Protein AF-A0A7Y2HKI0-F1 (afdb_monomer_lite)

pLDDT: mean 94.7, std 7.61, range [52.41, 98.75]

Radius of gyration: 13.8 Å; chains: 1; bounding box: 34×26×37 Å

Foldseek 3Di:
DFQFKDKDFDFDPFWAQPVVFFKKKKKKQDDPQFQWWWKKWDFPVDIFTDICNVWDFCDDPPRITMTIGTPVVRPPDDRGTTGTGTMIMQTGGPVSGGGDDDMDIDDTDTHD

Sequence (112 aa):
PGESWGGGYMELETTKDLSEYTHLNFSLILPETFADAEIKLESPSTNAAVFLRDYVGTEVSEGFQEFSIPLSDFNGLDLSQLSIPFSTWNPTDDSQNFTPGTVFIDRIYFSK

Secondary structure (DSSP, 8-state):
--SS--EEEE--SS-B--TT--EEEEEEEPPTT--EEEEEEE-SS-EEEEEGGGSPPEE-STT-EEEEEEGGGSTT--GGGBSBSEEEEEEE-TTS-B-----EEEEEEEE-

Structure (mmCIF, N/CA/C/O backbone):
data_AF-A0A7Y2HKI0-F1
#
_entry.id   AF-A0A7Y2HKI0-F1
#
loop_
_atom_site.group_PDB
_atom_site.id
_atom_site.type_symbol
_atom_site.label_atom_id
_atom_site.label_alt_id
_atom_site.label_comp_id
_atom_site.label_asym_id
_atom_site.label_entity_id
_atom_site.label_seq_id
_atom_site.pdbx_PDB_ins_code
_atom_site.Cartn_x
_atom_site.Cartn_y
_atom_site.Cartn_z
_atom_site.occupancy
_atom_site.B_iso_or_equiv
_atom_site.auth_seq_id
_atom_site.auth_comp_id
_atom_site.auth_asym_id
_atom_site.auth_atom_id
_atom_site.pdbx_PDB_model_num
ATOM 1 N N . PRO A 1 1 ? 14.115 12.012 -4.377 1.00 52.41 1 PRO A N 1
ATOM 2 C CA . PRO A 1 1 ? 13.670 10.598 -4.444 1.00 52.41 1 PRO A CA 1
ATOM 3 C C . PRO A 1 1 ? 14.327 9.893 -5.638 1.00 52.41 1 PRO A C 1
ATOM 5 O O . PRO A 1 1 ? 14.413 10.512 -6.694 1.00 52.41 1 PRO A O 1
ATOM 8 N N . GLY A 1 2 ? 14.800 8.653 -5.469 1.00 53.88 2 GLY A N 1
ATOM 9 C CA . GLY A 1 2 ? 15.221 7.815 -6.608 1.00 53.88 2 GLY A CA 1
ATOM 10 C C . GLY A 1 2 ? 16.689 7.378 -6.684 1.00 53.88 2 GLY A C 1
ATOM 11 O O . GLY A 1 2 ? 17.036 6.729 -7.658 1.00 53.88 2 GLY A O 1
ATOM 12 N N . GLU A 1 3 ? 17.538 7.674 -5.689 1.00 59.62 3 GLU A N 1
ATOM 13 C CA . GLU A 1 3 ? 18.921 7.134 -5.638 1.00 59.62 3 GLU A CA 1
ATOM 14 C C . GLU A 1 3 ? 19.260 6.383 -4.331 1.00 59.62 3 GLU A C 1
ATOM 16 O O . GLU A 1 3 ? 20.306 5.754 -4.227 1.00 59.62 3 GLU A O 1
ATOM 21 N N . SER A 1 4 ? 18.392 6.434 -3.311 1.00 73.31 4 SER A N 1
ATOM 22 C CA . SER A 1 4 ? 18.581 5.718 -2.026 1.00 73.31 4 SER A CA 1
ATOM 23 C C . SER A 1 4 ? 17.300 5.535 -1.208 1.00 73.31 4 SER A C 1
ATOM 25 O O . SER A 1 4 ? 17.242 4.675 -0.341 1.00 73.31 4 SER A O 1
ATOM 27 N N . TRP A 1 5 ? 16.286 6.366 -1.450 1.00 81.38 5 TRP A N 1
ATOM 28 C CA . TRP A 1 5 ? 14.947 6.247 -0.881 1.00 81.38 5 TRP A CA 1
ATOM 29 C C . TRP A 1 5 ? 13.960 7.041 -1.744 1.00 81.38 5 TRP A C 1
ATOM 31 O O . TRP A 1 5 ? 14.334 7.959 -2.496 1.00 81.38 5 TRP A O 1
ATOM 41 N N . GLY A 1 6 ? 12.684 6.696 -1.647 1.00 87.31 6 GLY A N 1
ATOM 42 C CA . GLY A 1 6 ? 11.613 7.388 -2.350 1.00 87.31 6 GLY A CA 1
ATOM 43 C C . GLY A 1 6 ? 10.262 6.790 -2.011 1.00 87.31 6 GLY A C 1
ATOM 44 O O . GLY A 1 6 ? 10.190 5.664 -1.538 1.00 87.31 6 GLY A O 1
ATOM 45 N N . GLY A 1 7 ? 9.204 7.559 -2.220 1.00 91.38 7 GLY A N 1
ATOM 46 C CA . GLY A 1 7 ? 7.858 7.111 -1.920 1.00 91.38 7 GLY A CA 1
ATOM 47 C C . GLY A 1 7 ? 6.888 8.265 -1.764 1.00 91.38 7 GLY A C 1
ATOM 48 O O . GLY A 1 7 ? 7.245 9.435 -1.938 1.00 91.38 7 GLY A O 1
ATOM 49 N N . GLY A 1 8 ? 5.660 7.905 -1.433 1.00 93.75 8 GLY A N 1
ATOM 50 C CA . GLY A 1 8 ? 4.574 8.829 -1.159 1.00 93.75 8 GLY A CA 1
ATOM 51 C C . GLY A 1 8 ? 3.566 8.180 -0.225 1.00 93.75 8 GLY A C 1
ATOM 52 O O . GLY A 1 8 ? 3.406 6.960 -0.213 1.00 93.75 8 GLY A O 1
ATOM 53 N N . TYR A 1 9 ? 2.885 9.006 0.558 1.00 96.62 9 TYR A N 1
ATOM 54 C CA . TYR A 1 9 ? 1.859 8.568 1.492 1.00 96.62 9 TYR A CA 1
ATOM 55 C C . TYR A 1 9 ? 0.626 9.458 1.385 1.00 96.62 9 TYR A C 1
ATOM 57 O O . TYR A 1 9 ? 0.706 10.620 0.980 1.00 96.62 9 TYR A O 1
ATOM 65 N N . MET A 1 10 ? -0.512 8.889 1.760 1.00 96.38 10 MET A N 1
ATOM 66 C CA . MET A 1 10 ? -1.740 9.619 2.031 1.00 96.38 10 MET A CA 1
ATOM 67 C C . MET A 1 10 ? -1.957 9.627 3.533 1.00 96.38 10 MET A C 1
ATOM 69 O O . MET A 1 10 ? -2.061 8.570 4.144 1.00 96.38 10 MET A O 1
ATOM 73 N N . GLU A 1 11 ? -2.013 10.817 4.117 1.00 97.31 11 GLU A N 1
ATOM 74 C CA . GLU A 1 11 ? -2.317 11.011 5.531 1.00 97.31 11 GLU A CA 1
ATOM 75 C C . GLU A 1 11 ? -3.731 11.566 5.679 1.00 97.31 11 GLU A C 1
ATOM 77 O O . GLU A 1 11 ? -4.157 12.460 4.942 1.00 97.31 11 GLU A O 1
ATOM 82 N N . LEU A 1 12 ? -4.476 11.003 6.624 1.00 96.94 12 LEU A N 1
ATOM 83 C CA . LEU A 1 12 ? -5.810 11.461 6.973 1.00 96.94 12 LEU A CA 1
ATOM 84 C C . LEU A 1 12 ? -5.713 12.584 8.007 1.00 96.94 12 LEU A C 1
ATOM 86 O O . LEU A 1 12 ? -4.968 12.476 8.975 1.00 96.94 12 LEU A O 1
ATOM 90 N N . GLU A 1 13 ? -6.547 13.618 7.873 1.00 96.88 13 GLU A N 1
ATOM 91 C CA . GLU A 1 13 ? -6.625 14.702 8.871 1.00 96.88 13 GLU A CA 1
ATOM 92 C C . GLU A 1 13 ? -6.983 14.190 10.277 1.00 96.88 13 GLU A C 1
ATOM 94 O O . GLU A 1 13 ? -6.604 14.777 11.288 1.00 96.88 13 GLU A O 1
ATOM 99 N N . THR A 1 14 ? -7.751 13.099 10.339 1.00 97.62 14 THR A N 1
ATOM 100 C CA . THR A 1 14 ? -8.130 12.400 11.570 1.00 97.62 14 THR A CA 1
ATOM 101 C C . THR A 1 14 ? -8.069 10.900 11.340 1.00 97.62 14 THR A C 1
ATOM 103 O O . THR A 1 14 ? -8.386 10.429 10.244 1.00 97.62 14 THR A O 1
ATOM 106 N N . THR A 1 15 ? -7.701 10.148 12.377 1.00 98.12 15 THR A N 1
ATOM 107 C CA . THR A 1 15 ? -7.647 8.689 12.294 1.00 98.12 15 THR A CA 1
ATOM 108 C C . THR A 1 15 ? -9.017 8.086 11.987 1.00 98.12 15 THR A C 1
ATOM 110 O O . THR A 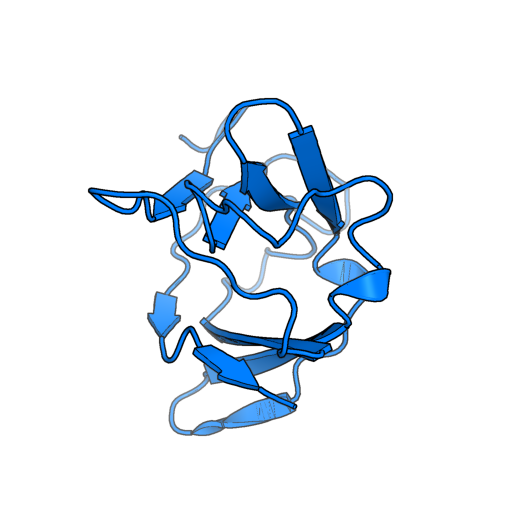1 15 ? -10.067 8.658 12.312 1.00 98.12 15 THR A O 1
ATOM 113 N N . LYS A 1 16 ? -9.015 6.917 11.341 1.00 98.06 16 LYS A N 1
ATOM 114 C CA . LYS A 1 16 ? -10.231 6.167 11.004 1.00 98.06 16 LYS A CA 1
ATOM 115 C C . LYS A 1 16 ? -10.150 4.732 11.502 1.00 98.06 16 LYS A C 1
ATOM 117 O O . LYS A 1 16 ? -9.111 4.090 11.388 1.00 98.06 16 LYS A O 1
ATOM 122 N N . ASP A 1 17 ? -11.283 4.246 11.996 1.00 98.25 17 ASP A N 1
ATOM 123 C CA . ASP A 1 17 ? -11.492 2.831 12.275 1.00 98.25 17 ASP A CA 1
ATOM 124 C C . ASP A 1 17 ? -11.855 2.112 10.974 1.00 98.25 17 ASP A C 1
ATOM 126 O O . ASP A 1 17 ? -12.899 2.381 10.372 1.00 98.25 17 ASP A O 1
ATOM 130 N N . LEU A 1 18 ? -10.962 1.229 10.534 1.00 97.25 18 LEU A N 1
ATOM 131 C CA . LEU A 1 18 ? -11.120 0.381 9.357 1.00 97.25 18 LEU A CA 1
ATOM 132 C C . LEU A 1 18 ? -11.162 -1.111 9.733 1.00 97.25 18 LEU A C 1
ATOM 134 O O . LEU A 1 18 ? -11.016 -1.964 8.861 1.00 97.25 18 LEU A O 1
ATOM 138 N N . SER A 1 19 ? -11.402 -1.439 11.008 1.00 97.44 19 SER A N 1
ATOM 139 C CA . SER A 1 19 ? -11.386 -2.819 11.530 1.00 97.44 19 SER A CA 1
ATOM 140 C C . SER A 1 19 ? -12.465 -3.724 10.921 1.00 97.44 19 SER A C 1
ATOM 142 O O . SER A 1 19 ? -12.361 -4.944 10.982 1.00 97.44 19 SER A O 1
ATOM 144 N N . GLU A 1 20 ? -13.506 -3.133 10.332 1.00 97.81 20 GLU A N 1
ATOM 145 C CA . GLU A 1 20 ? -14.600 -3.845 9.657 1.00 97.81 20 GLU A CA 1
ATOM 146 C C . GLU A 1 20 ? -14.265 -4.281 8.220 1.00 97.81 20 GLU A C 1
ATOM 148 O O . GLU A 1 20 ? -15.050 -5.010 7.604 1.00 97.81 20 GLU A O 1
ATOM 153 N N . TYR A 1 21 ? -13.155 -3.800 7.657 1.00 98.69 21 TYR A N 1
ATOM 154 C CA . TYR A 1 21 ? -12.689 -4.179 6.327 1.00 98.69 21 TYR A CA 1
ATOM 155 C C . TYR A 1 21 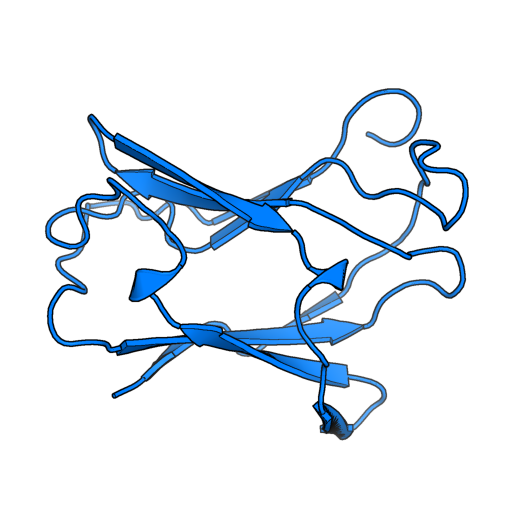? -11.720 -5.360 6.410 1.00 98.69 21 TYR A C 1
ATOM 157 O O . TYR A 1 21 ? -11.139 -5.648 7.453 1.00 98.69 21 TYR A O 1
ATOM 165 N N . THR A 1 22 ? -11.543 -6.051 5.292 1.00 98.62 22 THR A N 1
ATOM 166 C CA . THR A 1 22 ? -10.689 -7.241 5.185 1.00 98.62 22 THR A CA 1
ATOM 167 C C . THR A 1 22 ? -9.584 -7.067 4.153 1.00 98.62 22 THR A C 1
ATOM 169 O O . THR A 1 22 ? -8.577 -7.760 4.252 1.00 98.62 22 THR A O 1
ATOM 172 N N . HIS A 1 23 ? -9.736 -6.141 3.199 1.00 98.75 23 HIS A N 1
ATOM 173 C CA . HIS A 1 23 ? -8.759 -5.895 2.139 1.00 98.75 23 HIS A CA 1
ATOM 174 C C . HIS A 1 23 ? -8.515 -4.402 1.919 1.00 98.75 23 HIS A C 1
ATOM 176 O O . HIS A 1 23 ? -9.439 -3.586 1.991 1.00 98.75 23 HIS A O 1
ATOM 182 N N . LEU A 1 24 ? -7.270 -4.080 1.580 1.00 98.75 24 LEU A N 1
ATOM 183 C CA . LEU A 1 24 ? -6.865 -2.843 0.924 1.00 98.75 24 LEU A CA 1
ATOM 184 C C . LEU A 1 24 ? -6.796 -3.105 -0.585 1.00 98.75 24 LEU A C 1
ATOM 186 O O . LEU A 1 24 ? -6.126 -4.040 -1.016 1.00 98.75 24 LEU A O 1
ATOM 190 N N . ASN A 1 25 ? -7.440 -2.259 -1.384 1.00 98.62 25 ASN A N 1
ATOM 191 C CA . ASN A 1 25 ? -7.401 -2.327 -2.840 1.00 98.62 25 ASN A CA 1
ATOM 192 C C . ASN A 1 25 ? -6.875 -1.014 -3.410 1.00 98.62 25 ASN A C 1
ATOM 194 O O . ASN A 1 25 ? -7.177 0.056 -2.877 1.00 98.62 25 ASN A O 1
ATOM 198 N N . PHE A 1 26 ? -6.094 -1.102 -4.481 1.00 98.44 26 PHE A N 1
ATOM 199 C CA . PHE A 1 26 ? -5.539 0.050 -5.188 1.00 98.44 26 PHE A CA 1
ATOM 200 C C . PHE A 1 26 ? -5.112 -0.347 -6.599 1.00 98.44 26 PHE A C 1
ATOM 202 O O . PHE A 1 26 ? -4.764 -1.497 -6.854 1.00 98.44 26 PHE A O 1
ATOM 209 N N . SER A 1 27 ? -5.129 0.608 -7.523 1.00 98.12 27 SER A N 1
ATOM 210 C CA . SER A 1 27 ? -4.717 0.411 -8.912 1.00 98.12 27 SER A CA 1
ATOM 211 C C . SER A 1 27 ? -3.434 1.177 -9.205 1.00 98.12 27 SER A C 1
ATOM 213 O O . SER A 1 27 ? -3.355 2.369 -8.907 1.00 98.12 27 SER A O 1
ATOM 215 N N . LEU A 1 28 ? -2.446 0.514 -9.810 1.00 97.19 28 LEU A N 1
ATOM 216 C CA . LEU A 1 28 ? -1.165 1.118 -10.181 1.00 97.19 28 LEU A CA 1
ATOM 217 C C . LEU A 1 28 ? -0.885 1.014 -11.681 1.00 97.19 28 LEU A C 1
ATOM 219 O O . LEU A 1 28 ? -1.149 -0.021 -12.287 1.00 97.19 28 LEU A O 1
ATOM 223 N N . ILE A 1 29 ? -0.264 2.046 -12.252 1.00 96.38 29 ILE A N 1
ATOM 224 C CA . ILE A 1 29 ? 0.590 1.896 -13.439 1.00 96.38 29 ILE A CA 1
ATOM 225 C C . ILE A 1 29 ? 2.030 1.953 -12.942 1.00 96.38 29 ILE A C 1
ATOM 227 O O . ILE A 1 29 ? 2.448 2.960 -12.357 1.00 96.38 29 ILE A O 1
ATOM 231 N N . LEU A 1 30 ? 2.767 0.870 -13.170 1.00 92.31 30 LEU A N 1
ATOM 232 C CA . LEU A 1 30 ? 4.155 0.711 -12.755 1.00 92.31 30 LEU A CA 1
ATOM 233 C C . LEU A 1 30 ? 5.102 0.936 -13.947 1.00 92.31 30 LEU A C 1
ATOM 235 O O . LEU A 1 30 ? 4.770 0.553 -15.071 1.00 92.31 30 LEU A O 1
ATOM 239 N N . PRO A 1 31 ? 6.283 1.542 -13.737 1.00 90.31 31 PRO A N 1
ATOM 240 C CA . PRO A 1 31 ? 7.312 1.599 -14.768 1.00 90.31 31 PRO A CA 1
ATOM 241 C C . PRO A 1 31 ? 7.889 0.199 -15.033 1.00 90.31 31 PRO A C 1
ATOM 243 O O . PRO A 1 31 ? 7.966 -0.614 -14.121 1.00 90.31 31 PRO A O 1
ATOM 246 N N . GLU A 1 32 ? 8.348 -0.076 -16.259 1.00 88.19 32 GLU A N 1
ATOM 247 C CA . GLU A 1 32 ? 8.836 -1.415 -16.660 1.00 88.19 32 GLU A CA 1
ATOM 248 C C . GLU A 1 32 ? 9.970 -1.961 -15.776 1.00 88.19 32 GLU A C 1
ATOM 250 O O . GLU A 1 32 ? 10.118 -3.168 -15.630 1.00 88.19 32 GLU A O 1
ATOM 255 N N . THR A 1 33 ? 10.778 -1.080 -15.184 1.00 87.31 33 THR A N 1
ATOM 256 C CA . THR A 1 33 ? 11.903 -1.441 -14.310 1.00 87.31 33 THR A CA 1
ATOM 257 C C . THR A 1 33 ? 11.498 -1.681 -12.855 1.00 87.31 33 THR A C 1
ATOM 259 O O . THR A 1 33 ? 12.372 -1.885 -12.016 1.00 87.31 33 THR A O 1
ATOM 262 N N . PHE A 1 34 ? 10.208 -1.590 -12.528 1.00 90.75 34 PHE A N 1
ATOM 263 C CA . PHE A 1 34 ? 9.684 -1.756 -11.177 1.00 90.75 34 PHE A CA 1
ATOM 264 C C . PHE A 1 34 ? 9.395 -3.230 -10.900 1.00 90.75 34 PHE A C 1
ATOM 266 O O . PHE A 1 34 ? 8.538 -3.827 -11.548 1.00 90.75 34 PHE A O 1
ATOM 273 N N . ALA A 1 35 ? 10.059 -3.785 -9.893 1.00 93.38 35 ALA A N 1
ATOM 274 C CA . ALA A 1 35 ? 9.830 -5.149 -9.429 1.00 93.38 35 ALA A CA 1
ATOM 275 C C . ALA A 1 35 ? 9.132 -5.193 -8.065 1.00 93.38 35 ALA A C 1
ATOM 277 O O . ALA A 1 35 ? 8.327 -6.087 -7.814 1.00 93.38 35 ALA A O 1
ATOM 278 N N . ASP A 1 36 ? 9.430 -4.241 -7.178 1.00 95.88 36 ASP A N 1
ATOM 279 C CA . ASP A 1 36 ? 8.921 -4.263 -5.809 1.00 95.88 36 ASP A CA 1
ATOM 280 C C . ASP A 1 36 ? 8.833 -2.863 -5.195 1.00 95.88 36 ASP A C 1
ATOM 282 O O . ASP A 1 36 ? 9.555 -1.950 -5.598 1.00 95.88 36 ASP A O 1
ATOM 286 N N . ALA A 1 37 ? 7.977 -2.718 -4.188 1.00 95.69 37 ALA A N 1
ATOM 287 C CA . ALA A 1 37 ? 7.945 -1.597 -3.256 1.00 95.69 37 ALA A CA 1
ATOM 288 C C . ALA A 1 37 ? 7.249 -2.022 -1.964 1.00 95.69 37 ALA A C 1
ATOM 290 O O . ALA A 1 37 ? 6.384 -2.898 -1.958 1.00 95.69 37 ALA A O 1
ATOM 291 N N . GLU A 1 38 ? 7.562 -1.338 -0.873 1.00 97.25 38 GLU A N 1
ATOM 292 C CA . GLU A 1 38 ? 6.789 -1.458 0.357 1.00 97.25 38 GLU A CA 1
ATOM 293 C C . GLU A 1 38 ? 5.414 -0.822 0.150 1.00 97.25 38 GLU A C 1
ATOM 295 O O . GLU A 1 38 ? 5.329 0.338 -0.251 1.00 97.25 38 GLU A O 1
ATOM 300 N N . ILE A 1 39 ? 4.349 -1.547 0.476 1.00 98.50 39 ILE A N 1
ATOM 301 C CA . ILE A 1 39 ? 3.030 -0.984 0.758 1.00 98.50 39 ILE A CA 1
ATOM 302 C C . ILE A 1 39 ? 2.892 -0.939 2.270 1.00 98.50 39 ILE A C 1
ATOM 304 O O . ILE A 1 39 ? 2.948 -1.980 2.925 1.00 98.50 39 ILE A O 1
ATOM 308 N N . LYS A 1 40 ? 2.749 0.260 2.836 1.00 98.50 40 LYS A N 1
ATOM 309 C CA . LYS A 1 40 ? 2.791 0.459 4.288 1.00 98.50 40 LYS A CA 1
ATOM 310 C C . LYS A 1 40 ? 1.571 1.216 4.797 1.00 98.50 40 LYS A C 1
ATOM 312 O O . LYS A 1 40 ? 1.150 2.214 4.206 1.00 98.50 40 LYS A O 1
ATOM 317 N N . LEU A 1 41 ? 1.048 0.731 5.918 1.00 98.69 41 LEU A N 1
ATOM 318 C CA . LEU A 1 41 ? -0.053 1.315 6.674 1.00 98.69 41 LEU A CA 1
ATOM 319 C C . LEU A 1 41 ? 0.433 1.728 8.063 1.00 98.69 41 LEU A C 1
ATOM 321 O O . LEU A 1 41 ? 1.234 1.016 8.678 1.00 98.69 41 LEU A O 1
ATOM 325 N N . GLU A 1 42 ? -0.050 2.865 8.563 1.00 98.62 42 GLU A N 1
ATOM 326 C CA . GLU A 1 42 ? 0.373 3.405 9.861 1.00 98.62 42 GLU A CA 1
ATOM 327 C C . GLU A 1 42 ? -0.801 3.936 10.685 1.00 98.62 42 GLU A C 1
ATOM 329 O O . GLU A 1 42 ? -1.700 4.612 10.179 1.00 98.62 42 GLU A O 1
ATOM 334 N N . SER A 1 43 ? -0.725 3.660 11.979 1.00 98.19 43 SER A N 1
ATOM 335 C CA . SER A 1 43 ? -1.566 4.171 13.059 1.00 98.19 43 SER A CA 1
ATOM 336 C C . SER A 1 43 ? -0.669 4.901 14.072 1.00 98.19 43 SER A C 1
ATOM 338 O O . SER A 1 43 ? 0.552 4.735 14.033 1.00 98.19 43 SER A O 1
ATOM 340 N N . PRO A 1 44 ? -1.210 5.672 15.036 1.00 97.38 44 PRO A N 1
ATOM 341 C CA . PRO A 1 44 ? -0.398 6.470 15.962 1.00 97.38 44 PRO A CA 1
ATOM 342 C C . PRO A 1 44 ? 0.697 5.706 16.723 1.00 97.38 44 PRO A C 1
ATOM 344 O O . PRO A 1 44 ? 1.712 6.292 17.094 1.00 97.38 44 PRO A O 1
ATOM 347 N N . SER A 1 45 ? 0.492 4.413 16.988 1.00 96.12 45 SER A N 1
ATOM 348 C CA . SER A 1 45 ? 1.395 3.573 17.787 1.00 96.12 45 SER A CA 1
ATOM 349 C C . SER A 1 45 ? 1.899 2.315 17.074 1.00 96.12 45 SER A C 1
ATOM 351 O O . SER A 1 45 ? 2.764 1.626 17.615 1.00 96.12 45 SER A O 1
ATOM 353 N N . THR A 1 46 ? 1.376 1.990 15.890 1.00 98.50 46 THR A N 1
ATOM 354 C CA . THR A 1 46 ? 1.715 0.767 15.147 1.00 98.50 46 THR A CA 1
ATOM 355 C C . THR A 1 46 ? 1.832 1.065 13.660 1.00 98.50 46 THR A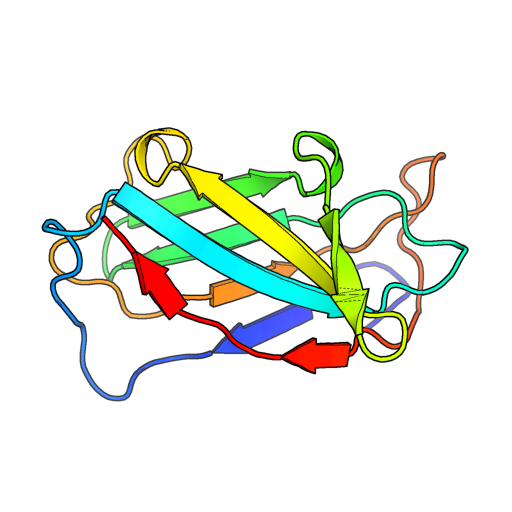 C 1
ATOM 357 O O . THR A 1 46 ? 1.202 1.979 13.141 1.00 98.50 46 THR A O 1
ATOM 360 N N . ASN A 1 47 ? 2.657 0.299 12.960 1.00 98.50 47 ASN A N 1
ATOM 361 C CA . ASN A 1 47 ? 2.722 0.315 11.508 1.00 98.50 47 ASN A CA 1
ATOM 362 C C . ASN A 1 47 ? 3.108 -1.075 11.016 1.00 98.50 47 ASN A C 1
ATOM 364 O O . ASN A 1 47 ? 3.733 -1.843 11.750 1.00 98.50 47 ASN A O 1
ATOM 368 N N . ALA A 1 48 ? 2.739 -1.377 9.781 1.00 98.56 48 ALA A N 1
ATOM 369 C CA . ALA A 1 48 ? 3.126 -2.609 9.120 1.00 98.56 48 ALA A CA 1
ATOM 370 C C . ALA A 1 48 ? 3.305 -2.351 7.627 1.00 98.56 48 ALA A C 1
ATOM 372 O O . ALA A 1 48 ? 2.593 -1.534 7.037 1.00 98.56 48 ALA A O 1
ATOM 373 N N . ALA A 1 49 ? 4.256 -3.062 7.031 1.00 98.44 49 ALA A N 1
ATOM 374 C CA . ALA A 1 49 ? 4.518 -3.035 5.605 1.00 98.44 49 ALA A CA 1
ATOM 375 C C . ALA A 1 49 ? 4.463 -4.453 5.038 1.00 98.44 49 ALA A C 1
ATOM 377 O O . ALA A 1 49 ? 4.841 -5.417 5.707 1.00 98.44 49 ALA A O 1
ATOM 378 N N . VAL A 1 50 ? 4.020 -4.545 3.794 1.00 98.69 50 VAL A N 1
ATOM 379 C CA . VAL A 1 50 ? 4.111 -5.735 2.949 1.00 98.69 50 VAL A CA 1
ATOM 380 C C . VAL A 1 50 ? 4.818 -5.349 1.651 1.00 98.69 50 VAL A C 1
ATOM 382 O O . VAL A 1 50 ? 4.901 -4.165 1.326 1.00 98.69 50 VAL A O 1
ATOM 385 N N . PHE A 1 51 ? 5.332 -6.322 0.907 1.00 97.94 51 PHE A N 1
ATOM 386 C CA . PHE A 1 51 ? 6.057 -6.066 -0.338 1.00 97.94 51 PHE A CA 1
ATOM 387 C C . PHE A 1 51 ? 5.153 -6.330 -1.537 1.00 97.94 51 PHE A C 1
ATOM 389 O O . PHE A 1 51 ? 4.515 -7.379 -1.613 1.00 97.94 51 PHE A O 1
ATOM 396 N N . LEU A 1 52 ? 5.068 -5.375 -2.465 1.00 97.06 52 LEU A N 1
ATOM 397 C CA . LEU A 1 52 ? 4.171 -5.457 -3.616 1.00 97.06 52 LEU A CA 1
ATOM 398 C C . LEU A 1 52 ? 4.457 -6.696 -4.473 1.00 97.06 52 LEU A C 1
ATOM 400 O O . LEU A 1 52 ? 3.514 -7.293 -4.988 1.00 97.06 52 LEU A O 1
ATOM 404 N N . ARG A 1 53 ? 5.725 -7.122 -4.569 1.00 96.38 53 ARG A N 1
ATOM 405 C CA . ARG A 1 53 ? 6.121 -8.326 -5.322 1.00 96.38 53 ARG A CA 1
ATOM 406 C C . ARG A 1 53 ? 5.457 -9.620 -4.837 1.00 96.38 53 ARG A C 1
ATOM 408 O O . ARG A 1 53 ? 5.428 -10.600 -5.577 1.00 96.38 53 ARG A O 1
ATOM 415 N N . ASP A 1 54 ? 4.966 -9.641 -3.596 1.00 97.94 54 ASP A N 1
ATOM 416 C CA . ASP A 1 54 ? 4.319 -10.814 -3.003 1.00 97.94 54 ASP A CA 1
ATOM 417 C C . ASP A 1 54 ? 2.835 -10.922 -3.421 1.00 97.94 54 ASP A C 1
ATOM 419 O O . ASP A 1 54 ? 2.165 -11.904 -3.096 1.00 97.94 54 ASP A O 1
ATOM 423 N N . TYR A 1 55 ? 2.325 -9.945 -4.183 1.00 97.94 55 TYR A N 1
ATOM 424 C CA . TYR A 1 55 ? 0.949 -9.884 -4.669 1.00 97.94 55 TYR A CA 1
ATOM 425 C C . TYR A 1 55 ? 0.908 -9.794 -6.193 1.00 97.94 55 TYR A C 1
ATOM 427 O O . TYR A 1 55 ? 1.739 -9.157 -6.835 1.00 97.94 55 TYR A O 1
ATOM 435 N N . VAL A 1 56 ? -0.110 -10.412 -6.790 1.00 96.06 56 VAL A N 1
ATOM 436 C CA . VAL A 1 56 ? -0.315 -10.379 -8.241 1.00 96.06 56 VAL A CA 1
ATOM 437 C C . VAL A 1 56 ? -1.377 -9.338 -8.573 1.00 96.06 56 VAL A C 1
ATOM 439 O O . VAL A 1 56 ? -2.535 -9.483 -8.183 1.00 96.06 56 VAL A O 1
ATOM 442 N N . GLY A 1 57 ? -0.981 -8.303 -9.312 1.00 95.62 57 GLY A N 1
ATOM 443 C CA . GLY A 1 57 ? -1.906 -7.318 -9.861 1.00 95.62 57 GLY A CA 1
ATOM 444 C C . GLY A 1 57 ? -2.754 -7.919 -10.984 1.00 95.62 57 GLY A C 1
ATOM 445 O O . GLY A 1 57 ? -2.250 -8.650 -11.839 1.00 95.62 57 GLY A O 1
ATOM 446 N N . THR A 1 58 ? -4.046 -7.605 -10.998 1.00 97.12 58 THR A N 1
ATOM 447 C CA . THR A 1 58 ? -4.956 -7.977 -12.090 1.00 97.12 58 THR A CA 1
ATOM 448 C C . THR A 1 58 ? -5.099 -6.799 -13.039 1.00 97.12 58 THR A C 1
ATOM 450 O O . THR A 1 58 ? -5.446 -5.702 -12.610 1.00 97.12 58 THR A O 1
ATOM 453 N N . GLU A 1 59 ? -4.830 -7.005 -14.327 1.00 96.00 59 GLU A N 1
ATOM 454 C CA . GLU A 1 59 ? -5.003 -5.953 -15.332 1.00 96.00 59 GLU A CA 1
ATOM 455 C C . GLU A 1 59 ? -6.462 -5.470 -15.367 1.00 96.00 59 GLU A C 1
ATOM 457 O O . GLU A 1 59 ? -7.401 -6.267 -15.450 1.00 96.00 59 GLU A O 1
ATOM 462 N N . VAL A 1 60 ? -6.637 -4.151 -15.297 1.00 93.62 60 VAL A N 1
ATOM 463 C CA . VAL A 1 60 ? -7.920 -3.467 -15.473 1.00 93.62 60 VAL A CA 1
ATOM 464 C C . VAL A 1 60 ? -7.843 -2.575 -16.723 1.00 93.62 60 VAL A C 1
ATOM 466 O O . VAL A 1 60 ? -7.258 -2.964 -17.730 1.00 93.62 60 VAL A O 1
ATOM 469 N N . SER A 1 61 ? -8.476 -1.403 -16.742 1.00 92.81 61 SER A N 1
ATOM 470 C CA . SER A 1 61 ? -8.456 -0.508 -17.904 1.00 92.81 61 SER A CA 1
ATOM 471 C C . SER A 1 61 ? -7.236 0.417 -17.926 1.00 92.81 61 SER A C 1
ATOM 473 O O . SER A 1 61 ? -6.715 0.793 -16.882 1.00 92.81 61 SER A O 1
ATOM 475 N N . GLU A 1 62 ? -6.839 0.857 -19.125 1.00 93.06 62 GLU A N 1
ATOM 476 C CA . GLU A 1 62 ? -5.866 1.949 -19.330 1.00 93.06 62 GLU A CA 1
ATOM 477 C C . GLU A 1 62 ? -4.452 1.673 -18.784 1.00 93.06 62 GLU A C 1
ATOM 479 O O . GLU A 1 62 ? -3.711 2.593 -18.451 1.00 93.06 62 GLU A O 1
ATOM 484 N N . GLY A 1 63 ? -4.054 0.398 -18.728 1.00 93.00 63 GLY A N 1
ATOM 485 C CA . GLY A 1 63 ? -2.724 -0.016 -18.269 1.00 93.00 63 GLY A CA 1
ATOM 486 C C . GLY A 1 63 ? -2.582 -0.098 -16.749 1.00 93.00 63 GLY A C 1
ATOM 487 O O . GLY A 1 63 ? -1.499 -0.417 -16.263 1.00 93.00 63 GLY A O 1
ATOM 488 N N . PHE A 1 64 ? -3.655 0.159 -15.997 1.00 97.38 64 PHE A N 1
ATOM 489 C CA . PHE A 1 64 ? -3.672 -0.064 -14.559 1.00 97.38 64 PHE A CA 1
ATOM 490 C C . PHE A 1 64 ? -3.737 -1.557 -14.224 1.00 97.38 64 PHE A C 1
ATOM 492 O O . PHE A 1 64 ? -4.437 -2.339 -14.873 1.00 97.38 64 PHE A O 1
ATOM 499 N N . GLN A 1 65 ? -3.055 -1.928 -13.146 1.00 97.62 65 GLN A N 1
ATOM 500 C CA . GLN A 1 65 ? -3.183 -3.213 -12.472 1.00 97.62 65 GLN A CA 1
ATOM 501 C C . GLN A 1 65 ? -3.772 -2.986 -11.080 1.00 97.62 65 GLN A C 1
ATOM 503 O O . GLN A 1 65 ? -3.235 -2.196 -10.303 1.00 97.62 65 GLN A O 1
ATOM 508 N N . GLU A 1 66 ? -4.873 -3.665 -10.766 1.00 98.06 66 GLU A N 1
ATOM 509 C CA . GLU A 1 66 ? -5.506 -3.622 -9.449 1.00 98.06 66 GLU A CA 1
ATOM 510 C C . GLU A 1 66 ? -4.902 -4.695 -8.538 1.00 98.06 66 GLU A C 1
ATOM 512 O O . GLU A 1 66 ? -4.849 -5.878 -8.883 1.00 98.06 66 GLU A O 1
ATOM 517 N N . PHE A 1 67 ? -4.448 -4.267 -7.366 1.00 98.44 67 PHE A N 1
ATOM 518 C CA . PHE A 1 67 ? -3.947 -5.116 -6.296 1.00 98.44 67 PHE A CA 1
ATOM 519 C C . PHE A 1 67 ? -4.985 -5.175 -5.181 1.00 98.44 67 PHE A C 1
ATOM 521 O O . PHE A 1 67 ? -5.590 -4.158 -4.836 1.00 98.44 67 PHE A O 1
ATOM 528 N N . SER A 1 68 ? -5.158 -6.361 -4.600 1.00 98.44 68 SER A N 1
ATOM 529 C CA . SER A 1 68 ? -5.992 -6.589 -3.422 1.00 98.44 68 SER A CA 1
ATOM 530 C C . SER A 1 68 ? -5.150 -7.285 -2.360 1.00 98.44 68 SER A C 1
ATOM 532 O O . SER A 1 68 ? -4.714 -8.420 -2.552 1.00 98.44 68 SER A O 1
ATOM 534 N N . ILE A 1 69 ? -4.876 -6.577 -1.267 1.00 98.75 69 ILE A N 1
ATOM 535 C CA . ILE A 1 69 ? -4.021 -7.040 -0.175 1.00 98.75 69 ILE A CA 1
ATOM 536 C C . ILE A 1 69 ? -4.898 -7.325 1.048 1.00 98.75 69 ILE A C 1
ATOM 538 O O . ILE A 1 69 ? -5.557 -6.399 1.538 1.00 98.75 69 ILE A O 1
ATOM 542 N N . PRO A 1 70 ? -4.905 -8.561 1.580 1.00 98.69 70 PRO A N 1
ATOM 543 C CA . PRO A 1 70 ? -5.563 -8.867 2.842 1.00 98.69 70 PRO A CA 1
ATOM 544 C C . PRO A 1 70 ? -4.992 -8.023 3.986 1.00 98.69 70 PRO A C 1
ATOM 546 O O . PRO A 1 70 ? -3.785 -7.988 4.223 1.00 98.69 70 PRO A O 1
ATOM 549 N N . LEU A 1 71 ? -5.858 -7.374 4.765 1.00 98.75 71 LEU A N 1
ATOM 550 C CA . LEU A 1 71 ? -5.434 -6.576 5.919 1.00 98.75 71 LEU A CA 1
ATOM 551 C C . LEU A 1 71 ? -4.785 -7.430 7.018 1.00 98.75 71 LEU A C 1
ATOM 553 O O . LEU A 1 71 ? -4.025 -6.909 7.828 1.00 98.75 71 LEU A O 1
ATOM 557 N N . SER A 1 72 ? -5.042 -8.742 7.027 1.00 98.31 72 SER A N 1
ATOM 558 C CA . SER A 1 72 ? -4.377 -9.700 7.915 1.00 98.31 72 SER A CA 1
ATOM 559 C C . SER A 1 72 ? -2.870 -9.811 7.686 1.00 98.31 72 SER A C 1
ATOM 561 O O . SER A 1 72 ? -2.156 -10.215 8.602 1.00 98.31 72 SER A O 1
ATOM 563 N N . ASP A 1 73 ? -2.379 -9.454 6.498 1.00 98.75 73 ASP A N 1
ATOM 564 C CA . ASP A 1 73 ? -0.960 -9.591 6.153 1.00 98.75 73 ASP A CA 1
ATOM 565 C C . ASP A 1 73 ? -0.121 -8.471 6.798 1.00 98.75 73 ASP A C 1
ATOM 567 O O . ASP A 1 73 ? 1.074 -8.637 7.066 1.00 98.75 73 ASP A O 1
ATOM 571 N N . PHE A 1 74 ? -0.774 -7.367 7.177 1.00 98.56 74 PHE A N 1
ATOM 572 C CA . PHE A 1 74 ? -0.214 -6.262 7.956 1.00 98.56 74 PHE A CA 1
ATOM 573 C C . PHE A 1 74 ? -0.128 -6.612 9.452 1.00 98.56 74 PHE A C 1
ATOM 575 O O . PHE A 1 74 ? -0.795 -6.032 10.311 1.00 98.56 74 PHE A O 1
ATOM 582 N N . ASN A 1 75 ? 0.709 -7.597 9.771 1.00 98.06 75 ASN A N 1
ATOM 583 C CA . ASN A 1 75 ? 0.850 -8.152 11.115 1.00 98.06 75 ASN A CA 1
ATOM 584 C C . ASN A 1 75 ? 1.165 -7.083 12.179 1.00 98.06 75 ASN A C 1
ATOM 586 O O . ASN A 1 75 ? 2.144 -6.348 12.073 1.00 98.06 75 ASN A O 1
ATOM 590 N N . GLY A 1 76 ? 0.366 -7.048 13.251 1.00 97.44 76 GLY A N 1
ATOM 591 C CA . GLY A 1 76 ? 0.568 -6.141 14.389 1.00 97.44 76 GLY A CA 1
ATOM 592 C C . GLY A 1 76 ? 0.069 -4.706 14.181 1.00 97.44 76 GLY A C 1
ATOM 593 O O . GLY A 1 76 ? 0.272 -3.870 15.062 1.00 97.44 76 GLY A O 1
ATOM 594 N N . LEU A 1 77 ? -0.590 -4.420 13.056 1.00 98.44 77 LEU A N 1
ATOM 595 C CA . LEU A 1 77 ? -1.214 -3.130 12.784 1.00 98.44 77 LEU A CA 1
ATOM 596 C C . LEU A 1 77 ? -2.542 -2.972 13.537 1.00 98.44 77 LEU A C 1
ATOM 598 O O . LEU A 1 77 ? -3.412 -3.841 13.491 1.00 98.44 77 LEU A O 1
ATOM 602 N N . ASP A 1 78 ? -2.722 -1.825 14.187 1.00 98.12 78 ASP A N 1
ATOM 603 C CA . ASP A 1 78 ? -3.995 -1.429 14.786 1.00 98.12 78 ASP A CA 1
ATOM 604 C C . ASP A 1 78 ? -4.890 -0.739 13.747 1.00 98.12 78 ASP A C 1
ATOM 606 O O . ASP A 1 78 ? -4.711 0.442 13.446 1.00 98.12 78 ASP A O 1
ATOM 610 N N . LEU A 1 79 ? -5.875 -1.466 13.219 1.00 98.12 79 LEU A N 1
ATOM 611 C CA . LEU A 1 79 ? -6.820 -0.956 12.218 1.00 98.12 79 LEU A CA 1
ATOM 612 C C . LEU A 1 79 ? -7.886 -0.007 12.790 1.00 98.12 79 LEU A C 1
ATOM 614 O O . LEU A 1 79 ? -8.587 0.641 12.013 1.00 98.12 79 LEU A O 1
ATOM 618 N N . SER A 1 80 ? -8.008 0.119 14.116 1.00 98.31 80 SER A N 1
ATOM 619 C CA . SER A 1 80 ? -9.053 0.945 14.741 1.00 98.31 80 SER A CA 1
ATOM 620 C C . SER A 1 80 ? -8.778 2.451 14.666 1.00 98.31 80 SER A C 1
ATOM 622 O O . SER A 1 80 ? -9.651 3.269 14.961 1.00 98.31 80 SER A O 1
ATOM 624 N N . GLN A 1 81 ? -7.564 2.832 14.263 1.00 97.75 81 GLN A N 1
ATOM 625 C CA . GLN A 1 81 ? -7.104 4.217 14.275 1.00 97.75 81 GLN A CA 1
ATOM 626 C C . GLN A 1 81 ? -6.030 4.497 13.214 1.00 97.75 81 GLN A C 1
ATOM 628 O O . GLN A 1 81 ? -5.034 5.156 13.504 1.00 97.75 81 GLN A O 1
ATOM 633 N N . LEU A 1 82 ? -6.235 4.043 11.976 1.00 98.06 82 LEU A N 1
ATOM 634 C CA . LEU A 1 82 ? -5.303 4.321 10.876 1.00 98.06 82 LEU A CA 1
ATOM 635 C C . LEU A 1 82 ? -5.190 5.828 10.601 1.00 98.06 82 LEU A C 1
ATOM 637 O O . LEU A 1 82 ? -6.206 6.504 10.424 1.00 98.06 82 LEU A O 1
ATOM 641 N N . SER A 1 83 ? -3.956 6.338 10.542 1.00 98.38 83 SER A N 1
ATOM 642 C CA . SER A 1 83 ? -3.612 7.714 10.144 1.00 98.38 83 SER A CA 1
ATOM 643 C C . SER A 1 83 ? -3.045 7.780 8.725 1.00 98.38 83 SER A C 1
ATOM 645 O O . SER A 1 83 ? -3.356 8.714 7.990 1.00 98.38 83 SER A O 1
ATOM 647 N N . ILE A 1 84 ? -2.268 6.772 8.316 1.00 98.56 84 ILE A N 1
ATOM 648 C CA . ILE A 1 84 ? -1.749 6.609 6.953 1.00 98.56 84 ILE A CA 1
ATOM 649 C C . ILE A 1 84 ? -2.348 5.318 6.378 1.00 98.56 84 ILE A C 1
ATOM 651 O O . ILE A 1 84 ? -1.804 4.235 6.597 1.00 98.56 84 ILE A O 1
ATOM 655 N N . PRO A 1 85 ? -3.495 5.398 5.676 1.00 97.81 85 PRO A N 1
ATOM 656 C CA . PRO A 1 85 ? -4.177 4.238 5.103 1.00 97.81 85 PRO A CA 1
ATOM 657 C C . PRO A 1 85 ? -3.572 3.761 3.778 1.00 97.81 85 PRO A C 1
ATOM 659 O O . PRO A 1 85 ? -4.051 2.781 3.216 1.00 97.81 85 PRO A O 1
ATOM 662 N N . PHE A 1 86 ? -2.571 4.461 3.244 1.00 98.44 86 PHE A N 1
ATOM 663 C CA . PHE A 1 86 ? -1.809 4.007 2.090 1.00 98.44 86 PHE A CA 1
ATOM 664 C C . PHE A 1 86 ? -0.483 4.754 2.010 1.00 98.44 86 PHE A C 1
ATOM 666 O O . PHE A 1 86 ? -0.438 5.988 2.051 1.00 98.44 86 PHE A O 1
ATOM 673 N N . SER A 1 87 ? 0.592 4.008 1.809 1.00 97.88 87 SER A N 1
ATOM 674 C CA . SER A 1 87 ? 1.857 4.559 1.355 1.00 97.88 87 SER A CA 1
ATOM 675 C C . SER A 1 87 ? 2.608 3.540 0.517 1.00 97.88 87 SER A C 1
ATOM 677 O O . SER A 1 87 ? 2.436 2.335 0.700 1.00 97.88 87 SER A O 1
ATOM 679 N N . THR A 1 88 ? 3.427 4.044 -0.400 1.00 96.19 88 THR A N 1
ATOM 680 C CA . THR A 1 88 ? 4.383 3.246 -1.160 1.00 96.19 88 THR A CA 1
ATOM 681 C C . THR A 1 88 ? 5.783 3.789 -0.929 1.00 96.19 88 THR A C 1
ATOM 683 O O . THR A 1 88 ? 5.994 5.000 -1.034 1.00 96.19 88 THR A O 1
ATOM 686 N N . TRP A 1 89 ? 6.729 2.914 -0.597 1.00 95.38 89 TRP A N 1
ATOM 687 C CA . TRP A 1 89 ? 8.113 3.287 -0.318 1.00 95.38 89 TRP A CA 1
ATOM 688 C C . TRP A 1 89 ? 9.099 2.372 -1.025 1.00 95.38 89 TRP A C 1
ATOM 690 O O . TRP A 1 89 ? 8.812 1.213 -1.306 1.00 95.38 89 TRP A O 1
ATOM 700 N N . ASN A 1 90 ? 10.297 2.905 -1.247 1.00 94.00 90 ASN A N 1
ATOM 701 C CA . ASN A 1 90 ? 11.486 2.148 -1.611 1.00 94.00 90 ASN A CA 1
ATOM 702 C C . ASN A 1 90 ? 11.294 1.273 -2.863 1.00 94.00 90 ASN A C 1
ATOM 704 O O . ASN A 1 90 ? 11.542 0.072 -2.797 1.00 94.00 90 ASN A O 1
ATOM 708 N N . PRO A 1 91 ? 10.864 1.850 -4.006 1.00 93.69 91 PRO A N 1
ATOM 709 C CA . PRO A 1 91 ? 10.715 1.080 -5.231 1.00 93.69 91 PRO A CA 1
ATOM 710 C C . PRO A 1 91 ? 12.066 0.526 -5.692 1.00 93.69 91 PRO A C 1
ATOM 712 O O . PRO A 1 91 ? 13.065 1.257 -5.725 1.00 93.69 91 PRO A O 1
ATOM 715 N N . THR A 1 92 ? 12.086 -0.750 -6.069 1.00 94.50 92 THR A N 1
ATOM 716 C CA . THR A 1 92 ? 13.288 -1.450 -6.536 1.00 94.50 92 THR A CA 1
ATOM 717 C C . THR A 1 92 ? 13.071 -2.198 -7.846 1.00 94.50 92 THR A C 1
ATOM 719 O O . THR A 1 92 ? 11.938 -2.504 -8.219 1.00 94.50 92 THR A O 1
ATOM 722 N N . ASP A 1 93 ? 14.169 -2.456 -8.555 1.00 93.62 93 ASP A N 1
ATOM 723 C CA . ASP A 1 93 ? 14.220 -3.360 -9.707 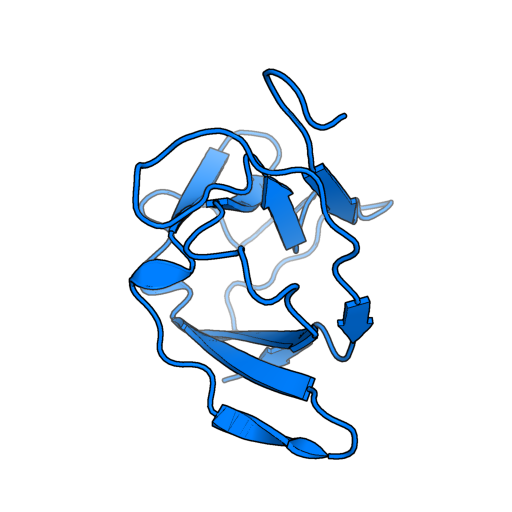1.00 93.62 93 ASP A CA 1
ATOM 724 C C . ASP A 1 93 ? 14.399 -4.834 -9.286 1.00 93.62 93 ASP A C 1
ATOM 726 O O . ASP A 1 93 ? 14.544 -5.151 -8.104 1.00 93.62 93 ASP A O 1
ATOM 730 N N . ASP A 1 94 ? 14.432 -5.756 -10.256 1.00 93.19 94 ASP A N 1
ATOM 731 C CA . ASP A 1 94 ? 14.618 -7.201 -10.007 1.00 93.19 94 ASP A CA 1
ATOM 732 C C . ASP A 1 94 ? 15.947 -7.541 -9.303 1.00 93.19 94 ASP A 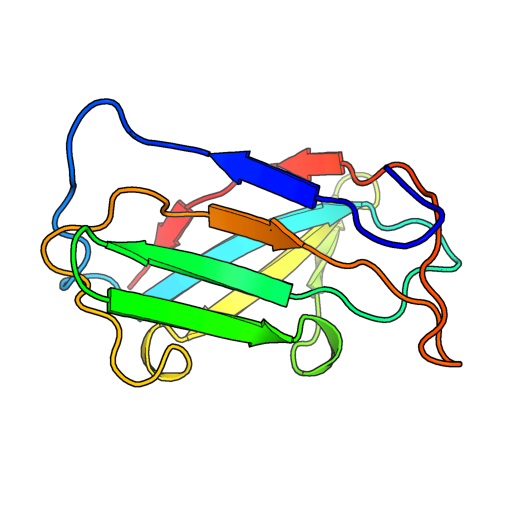C 1
ATOM 734 O O . ASP A 1 94 ? 16.109 -8.621 -8.730 1.00 93.19 94 ASP A O 1
ATOM 738 N N . SER A 1 95 ? 16.919 -6.628 -9.344 1.00 94.19 95 SER A N 1
ATOM 739 C CA . SER A 1 95 ? 18.211 -6.752 -8.663 1.00 94.19 95 SER A CA 1
ATOM 740 C C . SER A 1 95 ? 18.219 -6.083 -7.282 1.00 94.19 95 SER A C 1
ATOM 742 O O . SER A 1 95 ? 19.278 -6.004 -6.659 1.00 94.19 95 SER A O 1
ATOM 744 N N . GLN A 1 96 ? 17.056 -5.637 -6.790 1.00 90.50 96 GLN A N 1
ATOM 745 C CA . GLN A 1 96 ? 16.857 -4.919 -5.526 1.00 90.50 96 GLN A CA 1
ATOM 746 C C . GLN A 1 96 ? 17.588 -3.569 -5.447 1.00 90.50 96 GLN A C 1
ATOM 748 O O . GLN A 1 96 ? 17.830 -3.051 -4.354 1.00 90.50 96 GLN A O 1
ATOM 753 N N . ASN A 1 97 ? 17.934 -2.967 -6.587 1.00 92.19 97 ASN A N 1
ATOM 754 C CA . ASN A 1 97 ? 18.449 -1.602 -6.602 1.00 92.19 97 ASN A CA 1
ATOM 755 C C . ASN A 1 97 ? 17.285 -0.618 -6.567 1.00 92.19 97 ASN A C 1
ATOM 757 O O . ASN A 1 97 ? 16.276 -0.827 -7.240 1.00 92.19 97 ASN A O 1
ATOM 761 N N . PHE A 1 98 ? 17.443 0.494 -5.845 1.00 91.00 98 PHE A N 1
ATOM 762 C CA . PHE A 1 98 ? 16.476 1.587 -5.912 1.00 91.00 98 PHE A CA 1
ATOM 763 C C . PHE A 1 98 ? 16.338 2.085 -7.347 1.00 91.00 98 PHE A C 1
ATOM 765 O O . PHE A 1 98 ? 17.333 2.423 -7.989 1.00 91.00 98 PHE A O 1
ATOM 772 N N . THR A 1 99 ? 15.099 2.155 -7.824 1.00 89.00 99 THR A N 1
ATOM 773 C CA . THR A 1 99 ? 14.809 2.518 -9.209 1.00 89.00 99 THR A CA 1
ATOM 774 C C . THR A 1 99 ? 13.956 3.788 -9.259 1.00 89.00 99 THR A C 1
ATOM 776 O O . THR A 1 99 ? 12.929 3.876 -8.576 1.00 89.00 99 THR A O 1
ATOM 779 N N . PRO A 1 100 ? 14.370 4.828 -10.006 1.00 88.38 100 PRO A N 1
ATOM 780 C CA . PRO A 1 100 ? 13.529 5.990 -10.231 1.00 88.38 100 PRO A CA 1
ATOM 781 C C . PRO A 1 100 ? 12.441 5.649 -11.251 1.00 88.38 100 PRO A C 1
ATOM 783 O O . PRO A 1 100 ? 12.689 5.000 -12.263 1.00 88.38 100 PRO A O 1
ATOM 786 N N . GLY A 1 101 ? 11.232 6.154 -11.033 1.00 88.06 101 GLY A N 1
ATOM 787 C CA . GLY A 1 101 ? 10.146 5.954 -11.980 1.00 88.06 101 G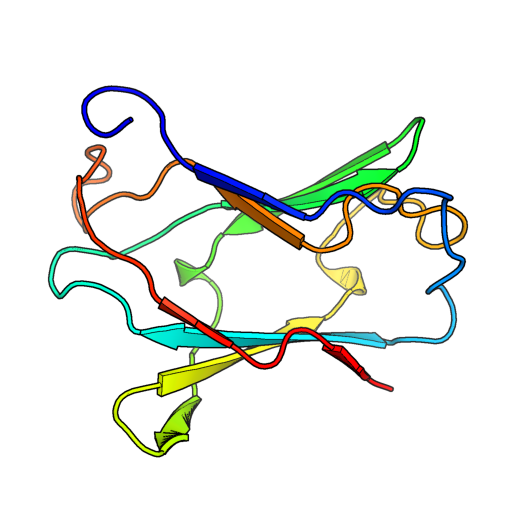LY A CA 1
ATOM 788 C C . GLY A 1 101 ? 8.884 6.701 -11.587 1.00 88.06 101 GLY A C 1
ATOM 789 O O . GLY A 1 101 ? 8.720 7.125 -10.441 1.00 88.06 101 GLY A O 1
ATOM 790 N N . THR A 1 102 ? 7.998 6.891 -12.560 1.00 91.44 102 THR A N 1
ATOM 791 C CA . THR A 1 102 ? 6.664 7.439 -12.317 1.00 91.44 102 THR A CA 1
ATOM 792 C C . THR A 1 102 ? 5.712 6.293 -12.023 1.00 91.44 102 THR A C 1
ATOM 794 O O . THR A 1 102 ? 5.555 5.402 -12.851 1.00 91.44 102 THR A O 1
ATOM 797 N N . VAL A 1 103 ? 5.073 6.343 -10.856 1.00 92.81 103 VAL A N 1
ATOM 798 C CA . VAL A 1 103 ? 3.979 5.446 -10.482 1.00 92.81 103 VAL A CA 1
ATOM 799 C C . VAL A 1 103 ? 2.690 6.254 -10.523 1.00 92.81 103 VAL A C 1
ATOM 801 O O . VAL A 1 103 ? 2.596 7.296 -9.868 1.00 92.81 103 VAL A O 1
ATOM 804 N N . PHE A 1 104 ? 1.708 5.789 -11.291 1.00 95.69 104 PHE A N 1
ATOM 805 C CA . PHE A 1 104 ? 0.355 6.341 -11.234 1.00 95.69 104 PHE A CA 1
ATOM 806 C C . PHE A 1 104 ? -0.469 5.504 -10.271 1.00 95.69 104 PHE A C 1
ATOM 808 O O . PHE A 1 104 ? -0.386 4.280 -10.300 1.00 95.69 104 PHE A O 1
ATOM 815 N N . ILE A 1 105 ? -1.240 6.169 -9.419 1.00 96.12 105 ILE A N 1
ATOM 816 C CA . ILE A 1 105 ? -2.031 5.543 -8.363 1.00 96.12 105 ILE A CA 1
ATOM 817 C C . ILE A 1 105 ? -3.476 5.982 -8.557 1.00 96.12 105 ILE A C 1
ATOM 819 O O . ILE A 1 105 ? -3.739 7.179 -8.680 1.00 96.12 105 ILE A O 1
ATOM 823 N N . ASP A 1 106 ? -4.396 5.027 -8.560 1.00 96.50 106 ASP A N 1
ATOM 824 C CA . ASP A 1 106 ? -5.830 5.283 -8.626 1.00 96.50 106 ASP A CA 1
ATOM 825 C C . ASP A 1 106 ? -6.604 4.308 -7.723 1.00 96.50 106 ASP A C 1
ATOM 827 O O . ASP A 1 106 ? -6.081 3.278 -7.289 1.00 96.50 106 ASP A O 1
ATOM 831 N N . ARG A 1 107 ? -7.863 4.648 -7.428 1.00 95.81 107 ARG A N 1
ATOM 832 C CA . ARG A 1 107 ? -8.852 3.786 -6.765 1.00 95.81 107 ARG A CA 1
ATOM 833 C C . ARG A 1 107 ? -8.338 3.100 -5.501 1.00 95.81 107 ARG A C 1
ATOM 835 O O . ARG A 1 107 ? -8.450 1.888 -5.363 1.00 95.81 107 ARG A O 1
ATOM 842 N N . ILE A 1 108 ? -7.831 3.876 -4.549 1.00 97.69 108 ILE A N 1
ATOM 843 C CA . ILE A 1 108 ? -7.543 3.344 -3.214 1.00 97.69 108 ILE A CA 1
ATOM 844 C C . ILE A 1 108 ? -8.848 3.223 -2.431 1.00 97.69 108 ILE A C 1
ATOM 846 O O . ILE A 1 108 ? -9.537 4.221 -2.206 1.00 97.69 108 ILE A O 1
ATOM 850 N N . TYR A 1 109 ? -9.190 2.009 -2.003 1.00 98.06 109 TYR A N 1
ATOM 851 C CA . TYR A 1 109 ? -10.360 1.752 -1.166 1.00 98.06 109 TYR A CA 1
ATOM 852 C C . TYR A 1 109 ? -10.200 0.488 -0.321 1.00 98.06 109 TYR A C 1
ATOM 854 O O . TYR A 1 109 ? -9.446 -0.425 -0.647 1.00 98.06 109 TYR A O 1
ATOM 862 N N . PHE A 1 110 ? -10.969 0.418 0.762 1.00 98.50 110 PHE A N 1
ATOM 863 C CA . PHE A 1 110 ? -11.040 -0.752 1.630 1.00 98.50 110 PHE A CA 1
ATOM 864 C C . PHE A 1 110 ? -12.326 -1.535 1.332 1.00 98.50 110 PHE A C 1
ATOM 866 O O . PHE A 1 110 ? -13.381 -0.933 1.112 1.00 98.50 110 PHE A O 1
ATOM 873 N N . SER A 1 111 ? -12.252 -2.868 1.299 1.00 98.44 111 SER A N 1
ATOM 874 C CA . SER A 1 111 ? -13.400 -3.754 1.030 1.00 98.44 111 SER A CA 1
ATOM 875 C C . SER A 1 111 ? -13.536 -4.867 2.072 1.00 98.44 111 SER A C 1
ATOM 877 O O . SER A 1 111 ? -12.626 -5.089 2.869 1.00 98.44 111 SER A O 1
ATOM 879 N N . LYS A 1 112 ? -14.705 -5.521 2.086 1.00 94.62 112 LYS A N 1
ATOM 880 C CA . LYS A 1 112 ? -15.001 -6.712 2.898 1.00 94.62 112 LYS A CA 1
ATOM 881 C C . LYS A 1 112 ? -14.720 -7.996 2.132 1.00 94.62 112 LYS A C 1
ATOM 883 O O . LYS A 1 112 ? -14.807 -7.947 0.887 1.00 94.62 112 LYS A O 1
#